Protein AF-A0A3S1BBJ8-F1 (afdb_monomer)

Foldseek 3Di:
DDDDDPPPPVVVVPPPPPPPPPLPPDVQAKDKDWDDPDFQKIKMKMKFKFFQQQAQHADQVQAQHKGRHPGPDPDDPPFAFWWPPWADPTDGFGHRIFHWHHADVVSGMTMGMDMDMGGGPHDDDIDIDGPDDRTDD

Solvent-accessible surface area (backbone atoms only — not comparable to full-atom values): 8168 Å² total; per-residue (Å²): 142,83,88,87,78,98,77,70,73,73,75,79,72,76,73,80,70,77,80,69,72,76,75,76,80,63,91,35,38,69,49,75,50,73,47,78,75,57,87,46,28,33,42,38,40,37,37,40,21,17,37,48,66,35,35,27,58,42,38,70,90,36,49,79,33,79,30,64,42,78,47,53,80,86,61,61,99,69,57,26,31,25,26,77,37,76,51,87,66,68,49,78,62,43,70,65,48,27,34,15,69,45,36,37,78,94,80,45,28,18,29,26,37,39,73,52,72,45,70,50,98,58,84,74,75,69,40,75,46,70,63,71,77,66,58,34,112

Sequence (137 aa):
MEALPLTNFYRLAILTSTLSSVLATHFRGGTISWKTMGGEKVEFFYKMGWTYGSGPGCTETKIGQFVNDKLLGGAGPDFNWNCNVGCAGKPVVHSPSYYCMAANKAEMWEQGQMKFNYTFNNSGPFVVAFDGFDWMS

pLDDT: mean 79.73, std 19.45, range [37.28, 98.0]

Radius of gyration: 24.26 Å; Cα contacts (8 Å, |Δi|>4): 261; chains: 1; bounding box: 56×61×69 Å

Organism: Elysia chlorotica (NCBI:txid188477)

Secondary structure (DSSP, 8-state):
-------SSGGGSS----------------EEEEEEEETTEEEEEEEEEEETTTSSS--GGGTTSEE-PPPSSS--TT-SEEEEESSSS--EEE-S-EEEEEEETTTTEEEEEEEEEEE-SS----EEEE--SSB--

Mean predicted aligned error: 11.37 Å

Nearest PDB structures (foldseek):
  8esb-assembly1_A  TM=3.851E-01  e=4.268E+00  Homo sapiens
  8r2m-assembly1_B  TM=6.736E-01  e=8.293E+00  Mycolicibacterium smegmatis MC2 155
  2q30-assembly1_A  TM=2.128E-01  e=2.197E+00  Oleidesulfovibrio alaskensis G20

Structure (mmCIF, N/CA/C/O backbone):
data_AF-A0A3S1BBJ8-F1
#
_entry.id   AF-A0A3S1BBJ8-F1
#
loop_
_atom_site.group_PDB
_atom_site.id
_atom_site.type_symbol
_atom_site.label_atom_id
_atom_site.label_alt_id
_atom_site.label_comp_id
_atom_site.label_asym_id
_atom_site.label_entity_id
_atom_site.label_seq_id
_atom_site.pdbx_PDB_ins_code
_atom_site.Cartn_x
_atom_site.Cartn_y
_atom_site.Cartn_z
_atom_site.occupancy
_atom_site.B_iso_or_equiv
_atom_site.auth_seq_id
_atom_site.auth_comp_id
_atom_site.auth_asym_id
_atom_site.auth_atom_id
_atom_site.pdbx_PDB_model_num
ATOM 1 N N . MET A 1 1 ? 34.946 -52.583 -47.992 1.00 45.81 1 MET A N 1
ATOM 2 C CA . MET A 1 1 ? 34.219 -52.998 -46.779 1.00 45.81 1 MET A CA 1
ATOM 3 C C . MET A 1 1 ? 35.154 -52.726 -45.619 1.00 45.81 1 MET A C 1
ATOM 5 O O . MET A 1 1 ? 35.940 -53.586 -45.272 1.00 45.81 1 MET A O 1
ATOM 9 N N . GLU A 1 2 ? 35.134 -51.500 -45.108 1.00 37.28 2 GLU A N 1
ATOM 10 C CA . GLU A 1 2 ? 35.813 -51.126 -43.867 1.00 37.28 2 GLU A CA 1
ATOM 11 C C . GLU A 1 2 ? 34.852 -50.198 -43.129 1.00 37.28 2 GLU A C 1
ATOM 13 O O . GLU A 1 2 ? 34.507 -49.119 -43.606 1.00 37.28 2 GLU A O 1
ATOM 18 N N . ALA A 1 3 ? 34.319 -50.704 -42.024 1.00 47.81 3 ALA A N 1
ATOM 19 C CA . ALA A 1 3 ? 33.579 -49.942 -41.036 1.00 47.81 3 ALA A CA 1
ATOM 20 C C . ALA A 1 3 ? 34.541 -49.591 -39.899 1.00 47.81 3 ALA A C 1
ATOM 22 O O . ALA A 1 3 ? 35.406 -50.411 -39.603 1.00 47.81 3 ALA A O 1
ATOM 23 N N . LEU A 1 4 ? 34.357 -48.411 -39.290 1.00 43.16 4 LEU A N 1
ATOM 24 C CA . LEU A 1 4 ? 34.580 -48.020 -37.879 1.00 43.16 4 LEU A CA 1
ATOM 25 C C . LEU A 1 4 ? 34.615 -46.467 -37.800 1.00 43.16 4 LEU A C 1
ATOM 27 O O . LEU A 1 4 ? 35.082 -45.850 -38.755 1.00 43.16 4 LEU A O 1
ATOM 31 N N . PRO A 1 5 ? 34.251 -45.787 -36.688 1.00 42.75 5 PRO A N 1
ATOM 32 C CA . PRO A 1 5 ? 33.436 -46.192 -35.539 1.00 42.75 5 PRO A CA 1
ATOM 33 C C . PRO A 1 5 ? 32.323 -45.170 -35.165 1.00 42.75 5 PRO A C 1
ATOM 35 O O . PRO A 1 5 ? 32.457 -43.954 -35.294 1.00 42.75 5 PRO A O 1
ATOM 38 N N . LEU A 1 6 ? 31.224 -45.677 -34.600 1.00 51.66 6 LEU A N 1
ATOM 39 C CA . LEU A 1 6 ? 30.055 -44.946 -34.072 1.00 51.66 6 LEU A CA 1
ATOM 40 C C . LEU A 1 6 ? 30.319 -44.213 -32.732 1.00 51.66 6 LEU A C 1
ATOM 42 O O . LEU A 1 6 ? 29.482 -44.224 -31.835 1.00 51.66 6 LEU A O 1
ATOM 46 N N . THR A 1 7 ? 31.482 -43.587 -32.540 1.00 50.25 7 THR A N 1
ATOM 47 C CA . THR A 1 7 ? 31.895 -43.089 -31.207 1.00 50.25 7 THR A CA 1
ATOM 48 C C . THR A 1 7 ? 32.027 -41.574 -31.072 1.00 50.25 7 THR A C 1
ATOM 50 O O . THR A 1 7 ? 32.339 -41.104 -29.981 1.00 50.25 7 THR A O 1
ATOM 53 N N . ASN A 1 8 ? 31.721 -40.788 -32.112 1.00 47.66 8 ASN A N 1
ATOM 54 C CA . ASN A 1 8 ? 31.916 -39.328 -32.071 1.00 47.66 8 ASN A CA 1
ATOM 55 C C . ASN A 1 8 ? 30.667 -38.456 -32.276 1.00 47.66 8 ASN A C 1
ATOM 57 O O . ASN A 1 8 ? 30.773 -37.236 -32.215 1.00 47.66 8 ASN A O 1
ATOM 61 N N . PHE A 1 9 ? 29.475 -39.038 -32.434 1.00 44.78 9 PHE A N 1
ATOM 62 C CA . PHE A 1 9 ? 28.236 -38.244 -32.513 1.00 44.78 9 PHE A CA 1
ATOM 63 C C . PHE A 1 9 ? 27.626 -37.903 -31.143 1.00 44.78 9 PHE A C 1
ATOM 65 O O . PHE A 1 9 ? 26.832 -36.975 -31.038 1.00 44.78 9 PHE A O 1
ATOM 72 N N . TYR A 1 10 ? 28.039 -38.581 -30.067 1.00 44.59 10 TYR A N 1
ATOM 73 C CA . TYR A 1 10 ? 27.468 -38.377 -28.728 1.00 44.59 10 TYR A CA 1
ATOM 74 C C . TYR A 1 10 ? 28.089 -37.220 -27.930 1.00 44.59 10 TYR A C 1
ATOM 76 O O . TYR A 1 10 ? 27.568 -36.861 -26.878 1.00 44.59 10 TYR A O 1
ATOM 84 N N . ARG A 1 11 ? 29.180 -36.603 -28.405 1.00 43.66 11 ARG A N 1
ATOM 85 C CA . ARG A 1 11 ? 29.829 -35.480 -27.696 1.00 43.66 11 ARG A CA 1
ATOM 86 C C . ARG A 1 11 ? 29.334 -34.094 -28.114 1.00 43.66 11 ARG A C 1
ATOM 88 O O . ARG A 1 11 ? 29.629 -33.130 -27.420 1.00 43.66 11 ARG A O 1
ATOM 95 N N . LEU A 1 12 ? 28.532 -33.996 -29.175 1.00 42.28 12 LEU A N 1
ATOM 96 C CA . LEU A 1 12 ? 27.882 -32.745 -29.591 1.00 42.28 12 LEU A CA 1
ATOM 97 C C . LEU A 1 12 ? 26.399 -32.676 -29.181 1.00 42.28 12 LEU A C 1
ATOM 99 O O . LEU A 1 12 ? 25.657 -31.838 -29.676 1.00 42.28 12 LEU A O 1
ATOM 103 N N . ALA A 1 13 ? 25.961 -33.566 -28.287 1.00 49.09 13 ALA A N 1
ATOM 104 C CA . ALA A 1 13 ? 24.591 -33.608 -27.767 1.00 49.09 13 ALA A CA 1
ATOM 105 C C . ALA A 1 13 ? 24.502 -33.222 -26.276 1.00 49.09 13 ALA A C 1
ATOM 107 O O . ALA A 1 13 ? 23.434 -33.295 -25.680 1.00 49.09 13 ALA A O 1
ATOM 108 N N . ILE A 1 14 ? 25.617 -32.802 -25.664 1.00 51.69 14 ILE A N 1
ATOM 109 C CA . ILE A 1 14 ? 25.696 -32.442 -24.238 1.00 51.69 14 ILE A CA 1
ATOM 110 C C . ILE A 1 14 ? 26.328 -31.053 -24.088 1.00 51.69 14 ILE A C 1
ATOM 112 O O . ILE A 1 14 ? 27.289 -30.869 -23.354 1.00 51.69 14 ILE A O 1
ATOM 116 N N . LEU A 1 15 ? 25.843 -30.065 -24.843 1.00 46.81 15 LEU A N 1
ATOM 117 C CA . LEU A 1 15 ? 26.063 -28.654 -24.493 1.00 46.81 15 LEU A CA 1
ATOM 118 C C . LEU A 1 15 ? 25.052 -27.686 -25.120 1.00 46.81 15 LEU A C 1
ATOM 120 O O . LEU A 1 15 ? 25.265 -26.482 -25.102 1.00 46.81 15 LEU A O 1
ATOM 124 N N . THR A 1 16 ? 23.908 -28.154 -25.613 1.00 50.38 16 THR A N 1
ATOM 125 C CA . THR A 1 16 ? 22.715 -27.299 -25.649 1.00 50.38 16 THR A CA 1
ATOM 126 C C . THR A 1 16 ? 22.062 -27.410 -24.284 1.00 50.38 16 THR A C 1
ATOM 128 O O . THR A 1 16 ? 21.023 -28.043 -24.116 1.00 50.38 16 THR A O 1
ATOM 131 N N . SER A 1 17 ? 22.765 -26.852 -23.291 1.00 51.06 17 SER A N 1
ATOM 132 C CA . SER A 1 17 ? 22.183 -26.442 -22.022 1.00 51.06 17 SER A CA 1
ATOM 133 C C . SER A 1 17 ? 20.925 -25.669 -22.376 1.00 51.06 17 SER A C 1
ATOM 135 O O . SER A 1 17 ? 20.986 -24.573 -22.937 1.00 51.06 17 SER A O 1
ATOM 137 N N . THR A 1 18 ? 19.784 -26.300 -22.144 1.00 48.28 18 THR A N 1
ATOM 138 C CA . THR A 1 18 ? 18.502 -25.634 -22.073 1.00 48.28 18 THR A CA 1
ATOM 139 C C . THR A 1 18 ? 18.674 -24.510 -21.060 1.00 48.28 18 THR A C 1
ATOM 141 O O . THR A 1 18 ? 18.608 -24.745 -19.854 1.00 48.28 18 THR A O 1
ATOM 144 N N . LEU A 1 19 ? 18.920 -23.289 -21.545 1.00 52.34 19 LEU A N 1
ATOM 145 C CA . LEU A 1 19 ? 18.638 -22.063 -20.813 1.00 52.34 19 LEU A CA 1
ATOM 146 C C . LEU A 1 19 ? 17.118 -22.005 -20.626 1.00 52.34 19 LEU A C 1
ATOM 148 O O . LEU A 1 19 ? 16.417 -21.198 -21.225 1.00 52.34 19 LEU A O 1
ATOM 152 N N . SER A 1 20 ? 16.583 -22.892 -19.793 1.00 52.25 20 SER A N 1
ATOM 153 C CA . SER A 1 20 ? 15.400 -22.576 -19.025 1.00 52.25 20 SER A CA 1
ATOM 154 C C . SER A 1 20 ? 15.840 -21.431 -18.128 1.00 52.25 20 SER A C 1
ATOM 156 O O . SER A 1 20 ? 16.483 -21.653 -17.101 1.00 52.25 20 SER A O 1
ATOM 158 N N . SER A 1 21 ? 15.586 -20.199 -18.575 1.00 50.19 21 SER A N 1
ATOM 159 C CA . SER A 1 21 ? 15.594 -19.042 -17.696 1.00 50.19 21 SER A CA 1
ATOM 160 C C . SER A 1 21 ? 14.769 -19.447 -16.485 1.00 50.19 21 SER A C 1
ATOM 162 O O . SER A 1 21 ? 13.566 -19.688 -16.610 1.00 50.19 21 SER A O 1
ATOM 164 N N . VAL A 1 22 ? 15.421 -19.614 -15.338 1.00 49.84 22 VAL A N 1
ATOM 165 C CA . VAL A 1 22 ? 14.707 -19.722 -14.077 1.00 49.84 22 VAL A CA 1
ATOM 166 C C . VAL A 1 22 ? 14.026 -18.369 -13.949 1.00 49.84 22 VAL A C 1
ATOM 168 O O . VAL A 1 22 ? 14.675 -17.383 -13.609 1.00 49.84 22 VAL A O 1
ATOM 171 N N . LEU A 1 23 ? 12.752 -18.288 -14.341 1.00 50.19 23 LEU A N 1
ATOM 172 C CA . LEU A 1 23 ? 11.910 -17.160 -13.987 1.00 50.19 23 LEU A CA 1
ATOM 173 C C . LEU A 1 23 ? 11.906 -17.193 -12.470 1.00 50.19 23 LEU A C 1
ATOM 175 O O . LEU A 1 23 ? 11.266 -18.052 -11.868 1.00 50.19 23 LEU A O 1
ATOM 179 N N . ALA A 1 24 ? 12.735 -16.351 -11.864 1.00 45.50 24 ALA A N 1
ATOM 180 C CA . ALA A 1 24 ? 12.800 -16.240 -10.430 1.00 45.50 24 ALA A CA 1
ATOM 181 C C . ALA A 1 24 ? 11.389 -15.876 -9.965 1.00 45.50 24 ALA A C 1
ATOM 183 O O . ALA A 1 24 ? 10.926 -14.746 -10.158 1.00 45.50 24 ALA A O 1
ATOM 184 N N . THR A 1 25 ? 10.693 -16.852 -9.380 1.00 49.94 25 THR A N 1
ATOM 185 C CA . THR A 1 25 ? 9.452 -16.651 -8.638 1.00 49.94 25 THR A CA 1
ATOM 186 C C . THR A 1 25 ? 9.846 -15.951 -7.349 1.00 49.94 25 THR A C 1
ATOM 188 O O . THR A 1 25 ? 9.909 -16.543 -6.273 1.00 49.94 25 THR A O 1
ATOM 191 N N . HIS A 1 26 ? 10.242 -14.687 -7.470 1.00 55.50 26 HIS A N 1
ATOM 192 C CA . HIS A 1 26 ? 10.370 -13.819 -6.322 1.00 55.50 26 HIS A CA 1
ATOM 193 C C . HIS A 1 26 ? 9.000 -13.846 -5.635 1.00 55.50 26 HIS A C 1
ATOM 195 O O . HIS A 1 26 ? 7.982 -13.742 -6.321 1.00 55.50 26 HIS A O 1
ATOM 201 N N . PHE A 1 27 ? 8.958 -14.028 -4.314 1.00 50.97 27 PHE A N 1
ATOM 202 C CA . PHE A 1 27 ? 7.737 -13.805 -3.541 1.00 50.97 27 PHE A CA 1
ATOM 203 C C . PHE A 1 27 ? 7.331 -12.348 -3.769 1.00 50.97 27 PHE A C 1
ATOM 205 O O . PHE A 1 27 ? 7.904 -11.429 -3.185 1.00 50.97 27 PHE A O 1
ATOM 212 N N . ARG A 1 28 ? 6.413 -12.152 -4.711 1.00 64.50 28 ARG A N 1
ATOM 213 C CA . ARG A 1 28 ? 5.994 -10.854 -5.242 1.00 64.50 28 ARG A CA 1
ATOM 214 C C . ARG A 1 28 ? 4.672 -10.391 -4.618 1.00 64.50 28 ARG A C 1
ATOM 216 O O . ARG A 1 28 ? 4.137 -9.387 -5.059 1.00 64.50 28 ARG A O 1
ATOM 223 N N . GLY A 1 29 ? 4.233 -11.097 -3.570 1.00 74.06 29 GLY A N 1
ATOM 224 C CA . GLY A 1 29 ? 3.040 -10.873 -2.757 1.00 74.06 29 GLY A CA 1
ATOM 225 C C . GLY A 1 29 ? 2.969 -9.533 -2.019 1.00 74.06 29 GLY A C 1
ATOM 226 O O . GLY A 1 29 ? 3.919 -8.748 -1.957 1.00 74.06 29 GLY A O 1
ATOM 227 N N . GLY A 1 30 ? 1.822 -9.309 -1.380 1.00 84.56 30 GLY A N 1
ATOM 228 C CA . GLY A 1 30 ? 1.618 -8.244 -0.403 1.00 84.56 30 GLY A CA 1
ATOM 229 C C . GLY A 1 30 ? 1.686 -8.759 1.034 1.00 84.56 30 GLY A C 1
ATOM 230 O O . GLY A 1 30 ? 1.200 -9.845 1.343 1.00 84.56 30 GLY A O 1
ATOM 231 N N . THR A 1 31 ? 2.251 -7.965 1.936 1.00 90.19 31 THR A N 1
ATOM 232 C CA . THR A 1 31 ? 2.126 -8.154 3.381 1.00 90.19 31 THR A CA 1
ATOM 233 C C . THR A 1 31 ? 1.537 -6.907 4.012 1.00 90.19 31 THR A C 1
ATOM 235 O O . THR A 1 31 ? 1.816 -5.784 3.592 1.00 90.19 31 THR A O 1
ATOM 238 N N . ILE A 1 32 ? 0.736 -7.109 5.052 1.00 93.00 32 ILE A N 1
AT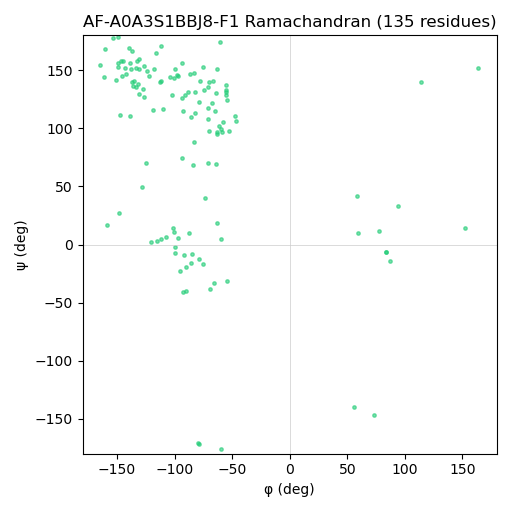OM 239 C CA . ILE A 1 32 ? 0.299 -6.055 5.958 1.00 93.00 32 ILE A CA 1
ATOM 240 C C . ILE A 1 32 ? 0.465 -6.553 7.388 1.00 93.00 32 ILE A C 1
ATOM 242 O O . ILE A 1 32 ? 0.139 -7.694 7.712 1.00 93.00 32 ILE A O 1
ATOM 246 N N . SER A 1 33 ? 1.009 -5.702 8.241 1.00 95.25 33 SER A N 1
ATOM 247 C CA . SER A 1 33 ? 1.103 -5.905 9.678 1.00 95.25 33 SER A CA 1
ATOM 248 C C . SER A 1 33 ? 0.612 -4.655 10.390 1.00 95.25 33 SER A C 1
ATOM 250 O O . SER A 1 33 ? 0.536 -3.571 9.808 1.00 95.25 33 SER A O 1
ATOM 252 N N . TRP A 1 34 ? 0.235 -4.804 11.653 1.00 96.06 34 TRP A N 1
ATOM 253 C CA . TRP A 1 34 ? -0.294 -3.700 12.436 1.00 96.06 34 TRP A CA 1
ATOM 254 C C . TRP A 1 34 ? 0.096 -3.817 13.902 1.00 96.06 34 TRP A C 1
ATOM 256 O O . TRP A 1 34 ? 0.395 -4.901 14.405 1.00 96.06 34 TRP A O 1
ATOM 266 N N . LYS A 1 35 ? 0.070 -2.682 14.599 1.00 95.38 35 LYS A N 1
ATOM 267 C CA . LYS A 1 35 ? 0.189 -2.611 16.057 1.00 95.38 35 LYS A CA 1
ATOM 268 C C . LYS A 1 35 ? -0.725 -1.523 16.610 1.00 95.38 35 LYS A C 1
ATOM 270 O O . LYS A 1 35 ? -0.916 -0.478 15.987 1.00 95.38 35 LYS A O 1
ATOM 275 N N . THR A 1 36 ? -1.256 -1.740 17.806 1.00 93.12 36 THR A N 1
ATOM 276 C CA . THR A 1 36 ? -2.012 -0.715 18.535 1.00 93.12 36 THR A CA 1
ATOM 277 C C . THR A 1 36 ? -1.068 0.379 19.030 1.00 93.12 36 THR A C 1
ATOM 279 O O . THR A 1 36 ? -0.009 0.079 19.580 1.00 93.12 36 THR A O 1
ATOM 282 N N . MET A 1 37 ? -1.458 1.642 18.878 1.00 94.75 37 MET A N 1
ATOM 283 C CA . MET A 1 37 ? -0.720 2.804 19.389 1.00 94.75 37 MET A CA 1
ATOM 284 C C . MET A 1 37 ? -1.290 3.365 20.704 1.00 94.75 37 MET A C 1
ATOM 286 O O . MET A 1 37 ? -0.739 4.322 21.242 1.00 94.75 37 MET A O 1
ATOM 290 N N . GLY A 1 38 ? -2.3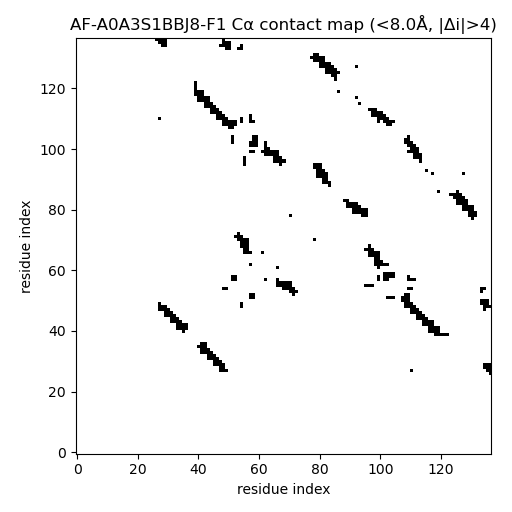79 2.781 21.208 1.00 88.44 38 GLY A N 1
ATOM 291 C CA . GLY A 1 38 ? -3.152 3.273 22.351 1.00 88.44 38 GLY A CA 1
ATOM 292 C C . GLY A 1 38 ? -4.553 3.717 21.922 1.00 88.44 38 GLY A C 1
ATOM 293 O O . GLY A 1 38 ? -4.717 4.308 20.853 1.00 88.44 38 GLY A O 1
ATOM 294 N N . GLY A 1 39 ? -5.558 3.400 22.744 1.00 90.62 39 GLY A N 1
ATOM 295 C CA . GLY A 1 39 ? -6.970 3.563 22.379 1.00 90.62 39 GLY A CA 1
ATOM 296 C C . GLY A 1 39 ? -7.312 2.809 21.090 1.00 90.62 39 GLY A C 1
ATOM 297 O O . GLY A 1 39 ? -6.797 1.720 20.837 1.00 90.62 39 GLY A O 1
ATOM 298 N N . GLU A 1 40 ? -8.129 3.425 20.245 1.00 94.25 40 GLU A N 1
ATOM 299 C CA . GLU A 1 40 ? -8.584 2.892 18.959 1.00 94.25 40 GLU A CA 1
ATOM 300 C C . GLU A 1 40 ? -7.628 3.205 17.791 1.00 94.25 40 GLU A C 1
ATOM 302 O O . GLU A 1 40 ? -7.960 2.985 16.622 1.00 94.25 40 GLU A O 1
ATOM 307 N N . LYS A 1 41 ? -6.429 3.733 18.077 1.00 96.00 41 LYS A N 1
ATOM 308 C CA . LYS A 1 41 ? -5.432 4.077 17.059 1.00 96.00 41 LYS A CA 1
ATOM 309 C C . LYS A 1 41 ? -4.519 2.898 16.744 1.00 96.00 41 LYS A C 1
ATOM 311 O O . LYS A 1 41 ? -3.918 2.291 17.635 1.00 96.00 41 LYS A O 1
ATOM 316 N N . VAL A 1 42 ? -4.346 2.630 15.456 1.00 97.00 42 VAL A N 1
ATOM 317 C CA . VAL A 1 42 ? -3.532 1.533 14.929 1.00 97.00 42 VAL A CA 1
ATOM 318 C C . VAL A 1 42 ? -2.537 2.075 13.902 1.00 97.00 42 VAL A C 1
ATOM 320 O O . VAL A 1 42 ? -2.907 2.858 13.027 1.00 97.00 42 VAL A O 1
ATOM 323 N N . GLU A 1 43 ? -1.276 1.657 14.016 1.00 97.62 43 GLU A N 1
ATOM 324 C CA . GLU A 1 43 ? -0.266 1.833 12.967 1.00 97.62 43 GLU A CA 1
ATOM 325 C C . GLU A 1 43 ? -0.253 0.577 12.104 1.00 97.62 43 GLU A C 1
ATOM 327 O O . GLU A 1 43 ? -0.076 -0.530 12.617 1.00 97.62 43 GLU A O 1
ATOM 332 N N . PHE A 1 44 ? -0.401 0.764 10.801 1.00 97.44 44 PHE A N 1
ATOM 333 C CA . PHE A 1 44 ? -0.254 -0.267 9.792 1.00 97.44 44 PHE A CA 1
ATOM 334 C C . PHE A 1 44 ? 1.084 -0.099 9.083 1.00 97.44 44 PHE A C 1
ATOM 336 O O . PHE A 1 44 ? 1.537 1.017 8.823 1.00 97.44 44 PHE A O 1
ATOM 343 N N . PHE A 1 45 ? 1.696 -1.220 8.730 1.00 97.00 45 PHE A N 1
ATOM 344 C CA . PHE A 1 45 ? 2.823 -1.290 7.818 1.00 97.00 45 PHE A CA 1
ATOM 345 C C . PHE A 1 45 ? 2.490 -2.290 6.726 1.00 97.00 45 PHE A C 1
ATOM 347 O O . PHE A 1 45 ? 2.157 -3.435 7.024 1.00 97.00 45 PHE A O 1
ATOM 354 N N . TYR A 1 46 ? 2.604 -1.877 5.471 1.00 94.31 46 TYR A N 1
ATOM 355 C CA . TYR A 1 46 ? 2.459 -2.793 4.352 1.00 94.31 46 TYR A CA 1
ATOM 356 C C . TYR A 1 46 ? 3.649 -2.734 3.417 1.00 94.31 46 TYR A C 1
ATOM 358 O O . TYR A 1 46 ? 4.318 -1.708 3.283 1.00 94.31 46 TYR A O 1
ATOM 366 N N . LYS A 1 47 ? 3.862 -3.853 2.733 1.00 93.69 47 LYS A N 1
ATOM 367 C CA . LYS A 1 47 ? 4.767 -4.002 1.604 1.00 93.69 47 LYS A CA 1
ATOM 368 C C . LYS A 1 47 ? 3.995 -4.694 0.492 1.00 93.69 47 LYS A C 1
ATOM 370 O O . LYS A 1 47 ? 3.369 -5.713 0.746 1.00 93.69 47 LYS A O 1
ATOM 375 N N . MET A 1 48 ? 4.010 -4.149 -0.715 1.00 90.25 48 MET A N 1
ATOM 376 C CA . MET A 1 48 ? 3.255 -4.703 -1.841 1.00 90.25 48 MET A CA 1
ATOM 377 C C . MET A 1 48 ? 4.094 -4.717 -3.108 1.00 90.25 48 MET A C 1
ATOM 379 O O . MET A 1 48 ? 4.783 -3.735 -3.400 1.00 90.25 48 MET A O 1
ATOM 383 N N . GLY A 1 49 ? 4.017 -5.829 -3.839 1.00 90.25 49 GLY A N 1
ATOM 384 C CA . GLY A 1 49 ? 4.502 -5.961 -5.205 1.00 90.25 49 GLY A CA 1
ATOM 385 C C . GLY A 1 49 ? 3.380 -5.766 -6.225 1.00 90.25 49 GLY A C 1
ATOM 386 O O . GLY A 1 49 ? 2.237 -6.163 -6.004 1.00 90.25 49 GLY A O 1
ATOM 387 N N . TRP A 1 50 ? 3.728 -5.167 -7.355 1.00 87.50 50 TRP A N 1
ATOM 388 C CA . TRP A 1 50 ? 2.829 -4.850 -8.459 1.00 87.50 50 TRP A CA 1
ATOM 389 C C . TRP A 1 50 ? 3.462 -5.260 -9.774 1.00 87.50 50 TRP A C 1
ATOM 391 O O . TRP A 1 50 ? 4.687 -5.213 -9.919 1.00 87.50 50 TRP A O 1
ATOM 401 N N . THR A 1 51 ? 2.639 -5.593 -10.764 1.00 87.69 51 THR A N 1
ATOM 402 C CA . THR A 1 51 ? 3.119 -5.607 -12.147 1.00 87.69 51 THR A CA 1
ATOM 403 C C . THR A 1 51 ? 3.710 -4.236 -12.486 1.00 87.69 51 THR A C 1
ATOM 405 O O . THR A 1 51 ? 3.170 -3.203 -12.087 1.00 87.69 51 THR A O 1
ATOM 408 N N . TYR A 1 52 ? 4.853 -4.221 -13.176 1.00 88.38 52 TYR A N 1
ATOM 409 C CA . TYR A 1 52 ? 5.567 -2.977 -13.479 1.00 88.38 52 TYR A CA 1
ATOM 410 C C . TYR A 1 52 ? 4.653 -1.968 -14.182 1.00 88.38 52 TYR A C 1
ATOM 412 O O . TYR A 1 52 ? 4.104 -2.266 -15.244 1.00 88.38 52 TYR A O 1
ATOM 420 N N . GLY A 1 53 ? 4.528 -0.766 -13.617 1.00 87.44 53 GLY A N 1
ATOM 421 C CA . GLY A 1 53 ? 3.679 0.304 -14.136 1.00 87.44 53 GLY A CA 1
ATOM 422 C C . GLY A 1 53 ? 2.206 0.230 -13.724 1.00 87.44 53 GLY A C 1
ATOM 423 O O . GLY A 1 53 ? 1.479 1.180 -14.002 1.00 87.44 53 GLY A O 1
ATOM 424 N N . SER A 1 54 ? 1.758 -0.837 -13.056 1.00 86.88 54 SER A N 1
ATOM 425 C CA . SER A 1 54 ? 0.385 -0.952 -12.532 1.00 86.88 54 SER A CA 1
ATOM 426 C C . SER A 1 54 ? 0.251 -0.423 -11.103 1.00 86.88 54 SER A C 1
ATOM 428 O O . SER A 1 54 ? -0.855 -0.114 -10.660 1.00 86.88 54 SER A O 1
ATOM 430 N N . GLY A 1 55 ? 1.368 -0.313 -10.378 1.00 87.75 55 GLY A N 1
ATOM 431 C CA . GLY A 1 55 ? 1.404 0.244 -9.032 1.00 87.75 55 GLY A CA 1
ATOM 432 C C . GLY A 1 55 ? 1.381 1.781 -9.005 1.00 87.75 55 GLY A C 1
ATOM 433 O O . GLY A 1 55 ? 1.200 2.435 -10.033 1.00 87.75 55 GLY A O 1
ATOM 434 N N . PRO A 1 56 ? 1.594 2.391 -7.827 1.00 90.56 56 PRO A N 1
ATOM 435 C CA . PRO A 1 56 ? 1.691 3.838 -7.609 1.00 90.56 56 PRO A CA 1
ATOM 436 C C . PRO A 1 56 ? 2.851 4.563 -8.313 1.00 90.56 56 PRO A C 1
ATOM 438 O O . PRO A 1 56 ? 3.203 5.669 -7.905 1.00 90.56 56 PRO A O 1
ATOM 441 N N . GLY A 1 57 ? 3.458 3.967 -9.343 1.00 91.25 57 GLY A N 1
ATOM 442 C CA . GLY A 1 57 ? 4.445 4.607 -10.209 1.00 91.25 5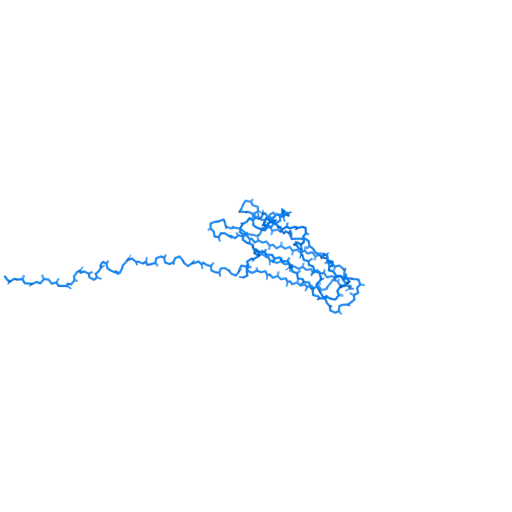7 GLY A CA 1
ATOM 443 C C . GLY A 1 57 ? 5.895 4.375 -9.798 1.00 91.25 57 GLY A C 1
ATOM 444 O O . GLY A 1 57 ? 6.724 5.273 -9.972 1.00 91.25 57 GLY A O 1
ATOM 445 N N . CYS A 1 58 ? 6.216 3.207 -9.236 1.00 93.88 58 CYS A N 1
ATOM 446 C CA . CYS A 1 58 ? 7.578 2.860 -8.836 1.00 93.88 58 CYS A CA 1
ATOM 447 C C . CYS A 1 58 ? 8.398 2.349 -10.019 1.00 93.88 58 CYS A C 1
ATOM 449 O O . CYS A 1 58 ? 8.178 1.271 -10.556 1.00 93.88 58 CYS A O 1
ATOM 451 N N . THR A 1 59 ? 9.406 3.128 -10.395 1.00 95.62 59 THR A N 1
ATOM 452 C CA . THR A 1 59 ? 10.367 2.790 -11.446 1.00 95.62 59 THR A CA 1
ATOM 453 C C . THR A 1 59 ? 11.767 2.654 -10.856 1.00 95.62 59 THR A C 1
ATOM 455 O O . THR A 1 59 ? 12.044 3.142 -9.761 1.00 95.62 59 THR A O 1
ATOM 458 N N . GLU A 1 60 ? 12.694 2.052 -11.605 1.00 95.81 60 GLU A N 1
ATOM 459 C CA . GLU A 1 60 ? 14.107 1.920 -11.200 1.00 95.81 60 GLU A CA 1
ATOM 460 C C . GLU A 1 60 ? 14.750 3.276 -10.855 1.00 95.81 60 GLU A C 1
ATOM 462 O O . GLU A 1 60 ? 15.579 3.370 -9.956 1.00 95.81 60 GLU A O 1
ATOM 467 N N . THR A 1 61 ? 14.311 4.354 -11.511 1.00 97.62 61 THR A N 1
ATOM 468 C CA . THR A 1 61 ? 14.768 5.733 -11.263 1.00 97.62 61 THR A CA 1
ATOM 469 C C . THR A 1 61 ? 14.140 6.402 -10.038 1.00 97.62 61 THR A C 1
ATOM 471 O O . THR A 1 61 ? 14.609 7.458 -9.616 1.00 97.62 61 THR A O 1
ATOM 474 N N . LYS A 1 62 ? 13.082 5.816 -9.470 1.00 97.38 62 LYS A N 1
ATOM 475 C CA . LYS A 1 62 ? 12.347 6.335 -8.308 1.00 97.38 62 LYS A CA 1
ATOM 476 C C . LYS A 1 62 ? 12.606 5.516 -7.036 1.00 97.38 62 LYS A C 1
ATOM 478 O O . LYS A 1 62 ? 11.972 5.777 -6.018 1.00 97.38 62 LYS A O 1
ATOM 483 N N . ILE A 1 63 ? 13.531 4.550 -7.051 1.00 97.06 63 ILE A N 1
ATOM 484 C CA . ILE A 1 63 ? 13.904 3.777 -5.854 1.00 97.06 63 ILE A CA 1
ATOM 485 C C . ILE A 1 63 ? 14.341 4.730 -4.728 1.00 97.06 63 ILE A C 1
ATOM 487 O O . ILE A 1 63 ? 15.131 5.648 -4.936 1.00 97.06 63 ILE A O 1
ATOM 491 N N . GLY A 1 64 ? 13.794 4.519 -3.530 1.00 96.75 64 GLY A N 1
ATOM 492 C CA . GLY A 1 64 ? 13.967 5.372 -2.353 1.00 96.75 64 GLY A CA 1
ATOM 493 C C . GLY A 1 64 ? 13.026 6.580 -2.290 1.00 96.75 64 GLY A C 1
ATOM 494 O O . GLY A 1 64 ? 13.004 7.272 -1.274 1.00 96.75 64 GLY A O 1
ATOM 495 N N . GLN A 1 65 ? 12.230 6.838 -3.331 1.00 98.00 65 GLN A N 1
ATOM 496 C CA . GLN A 1 65 ? 11.322 7.985 -3.399 1.00 98.00 65 GLN A CA 1
ATOM 497 C C . GLN A 1 65 ? 9.885 7.581 -3.063 1.00 98.00 65 GLN A C 1
ATOM 499 O O . GLN A 1 65 ? 9.469 6.443 -3.290 1.00 98.00 65 GLN A O 1
ATOM 504 N N . PHE A 1 66 ? 9.123 8.531 -2.521 1.00 96.44 66 PHE A N 1
ATOM 505 C CA . PHE A 1 66 ? 7.686 8.372 -2.329 1.00 96.44 66 PHE A CA 1
ATOM 506 C C . PHE A 1 66 ? 6.966 8.497 -3.672 1.00 96.44 66 PHE A C 1
ATOM 508 O O . PHE A 1 66 ? 7.237 9.422 -4.438 1.00 96.44 66 PHE A O 1
ATOM 515 N N . VAL A 1 67 ? 6.052 7.571 -3.941 1.00 94.81 67 VAL A N 1
ATOM 516 C CA . VAL A 1 67 ? 5.267 7.511 -5.170 1.00 94.81 67 VAL A CA 1
ATOM 517 C C . VAL A 1 67 ? 3.789 7.314 -4.830 1.00 94.81 67 VAL A C 1
ATOM 519 O O . VAL A 1 67 ? 3.428 6.580 -3.904 1.00 94.81 67 VAL A O 1
ATOM 522 N N . ASN A 1 68 ? 2.933 8.030 -5.547 1.00 92.38 68 ASN A N 1
ATOM 523 C CA . ASN A 1 68 ? 1.493 8.104 -5.311 1.00 92.38 68 ASN A CA 1
ATOM 524 C C . ASN A 1 68 ? 0.721 8.308 -6.622 1.00 92.38 68 ASN A C 1
ATOM 526 O O . ASN A 1 68 ? -0.353 8.915 -6.622 1.00 92.38 68 ASN A O 1
ATOM 530 N N . ASP A 1 69 ? 1.290 7.842 -7.735 1.00 88.06 69 ASP A N 1
ATOM 531 C CA . ASP A 1 69 ? 0.648 7.935 -9.037 1.00 88.06 69 ASP A CA 1
ATOM 532 C C . ASP A 1 69 ? -0.648 7.105 -9.021 1.00 88.06 69 ASP A C 1
ATOM 534 O O . ASP A 1 69 ? -0.792 6.125 -8.283 1.00 88.06 69 ASP A O 1
ATOM 538 N N . LYS A 1 70 ? -1.627 7.511 -9.832 1.00 79.06 70 LYS A N 1
ATOM 539 C CA . LYS A 1 70 ? -2.878 6.761 -9.964 1.00 79.06 70 LYS A CA 1
ATOM 540 C C . LYS A 1 70 ? -2.575 5.384 -10.562 1.00 79.06 70 LYS A C 1
ATOM 542 O O . LYS A 1 70 ? -1.946 5.312 -11.615 1.00 79.06 70 LYS A O 1
ATOM 547 N N . LEU A 1 71 ? -3.086 4.326 -9.932 1.00 81.25 71 LEU A N 1
ATOM 548 C CA . LEU A 1 71 ? -2.947 2.956 -10.433 1.00 81.25 71 LEU A CA 1
ATOM 549 C C . LEU A 1 71 ? -3.472 2.852 -11.877 1.00 81.25 71 LEU A C 1
ATOM 551 O O . LEU A 1 71 ? -4.585 3.303 -12.179 1.00 81.25 71 LEU A O 1
ATOM 555 N N . LEU A 1 72 ? -2.662 2.291 -12.780 1.00 65.38 72 LEU A N 1
ATOM 556 C CA . LEU A 1 72 ? -3.000 2.133 -14.198 1.00 65.38 72 LEU A CA 1
ATOM 557 C C . LEU A 1 72 ? -3.687 0.777 -14.424 1.00 65.38 72 LEU A C 1
ATOM 559 O O . LEU A 1 72 ? -3.171 -0.250 -14.010 1.00 65.38 72 LEU A O 1
ATOM 563 N N . GLY A 1 73 ? -4.851 0.781 -15.089 1.00 54.62 73 GLY A N 1
ATOM 564 C CA . GLY A 1 73 ? -5.630 -0.442 -15.369 1.00 54.62 73 GLY A CA 1
ATOM 565 C C . GLY A 1 73 ? -7.150 -0.261 -15.510 1.00 54.62 73 GLY A C 1
ATOM 566 O O . GLY A 1 73 ? -7.897 -1.227 -15.442 1.00 54.62 73 GLY A O 1
ATOM 567 N N . GLY A 1 74 ? -7.655 0.970 -15.656 1.00 42.69 74 GLY A N 1
ATOM 568 C CA . GLY A 1 74 ? -9.098 1.234 -15.505 1.00 42.69 74 GLY A CA 1
ATOM 569 C C . GLY A 1 74 ? -9.538 1.275 -14.039 1.00 42.69 74 GLY A C 1
ATOM 570 O O . GLY A 1 74 ? -10.729 1.319 -13.740 1.00 42.69 74 GLY A O 1
ATOM 571 N N . ALA A 1 75 ? -8.562 1.318 -13.132 1.00 45.03 75 ALA A N 1
ATOM 572 C CA . ALA A 1 75 ? -8.762 1.488 -11.717 1.00 45.03 75 ALA A CA 1
ATOM 573 C C . ALA A 1 75 ? -9.434 2.844 -11.436 1.00 45.03 75 ALA A C 1
ATOM 575 O O . ALA A 1 75 ? -8.822 3.915 -11.522 1.00 45.03 75 ALA A O 1
ATOM 576 N N . GLY A 1 76 ? -10.739 2.806 -11.173 1.00 44.97 76 GLY A N 1
ATOM 577 C CA . GLY A 1 76 ? -11.487 3.934 -10.632 1.00 44.97 76 GLY A CA 1
ATOM 578 C C . GLY A 1 76 ? -10.942 4.379 -9.264 1.00 44.97 76 GLY A C 1
ATOM 579 O O . GLY A 1 76 ? -9.945 3.841 -8.783 1.00 44.97 76 GLY A O 1
ATOM 580 N N . PRO A 1 77 ? -11.581 5.355 -8.606 1.00 50.28 77 PRO A N 1
ATOM 581 C CA . PRO A 1 77 ? -11.194 5.850 -7.275 1.00 50.28 77 PRO A CA 1
ATOM 582 C C . PRO A 1 77 ? -11.208 4.800 -6.134 1.00 50.28 77 PRO A C 1
ATOM 584 O O . PRO A 1 77 ? -10.944 5.153 -4.986 1.00 50.28 77 PRO A O 1
ATOM 587 N N . ASP A 1 78 ? -11.474 3.523 -6.424 1.00 59.91 78 ASP A N 1
ATOM 588 C CA . ASP A 1 78 ? -11.906 2.513 -5.450 1.00 59.91 78 ASP A CA 1
ATOM 589 C C . ASP A 1 78 ? -10.794 1.575 -4.944 1.00 59.91 78 ASP A C 1
ATOM 591 O O . ASP A 1 78 ? -11.010 0.821 -3.996 1.00 59.91 78 ASP A O 1
ATOM 595 N N . PHE A 1 79 ? -9.587 1.637 -5.514 1.00 80.56 79 PHE A N 1
ATOM 596 C CA . PHE A 1 79 ? -8.468 0.780 -5.108 1.00 80.56 79 PHE A CA 1
ATOM 597 C C . PHE A 1 79 ? -7.754 1.355 -3.900 1.00 80.56 79 PHE A C 1
ATOM 599 O O . PHE A 1 79 ? -6.809 2.126 -4.033 1.00 80.56 79 PHE A O 1
ATOM 606 N N . ASN A 1 80 ? -8.223 0.994 -2.713 1.00 86.62 80 ASN A N 1
ATOM 607 C CA . ASN A 1 80 ? -7.670 1.464 -1.454 1.00 86.62 80 ASN A CA 1
ATOM 608 C C . ASN A 1 80 ? -7.558 0.325 -0.440 1.00 86.62 80 ASN A C 1
ATOM 610 O O . ASN A 1 80 ? -8.143 -0.749 -0.592 1.00 86.62 80 ASN A O 1
ATOM 614 N N . TRP A 1 81 ? -6.810 0.586 0.627 1.00 90.69 81 TRP A N 1
ATOM 615 C CA . TRP A 1 81 ? -6.968 -0.159 1.864 1.00 90.69 81 TRP A CA 1
ATOM 616 C C . TRP A 1 81 ? -8.289 0.255 2.494 1.00 90.69 81 TRP A C 1
ATOM 618 O O . TRP A 1 81 ? -8.457 1.418 2.864 1.00 90.69 81 TRP A O 1
ATOM 628 N N . ASN A 1 82 ? -9.206 -0.693 2.628 1.00 92.06 82 ASN A N 1
ATOM 629 C CA . ASN A 1 82 ? -10.539 -0.481 3.171 1.00 92.06 82 ASN A CA 1
ATOM 630 C C . ASN A 1 82 ? -10.733 -1.306 4.434 1.00 92.06 82 ASN A C 1
ATOM 632 O O . ASN A 1 82 ? -10.162 -2.388 4.591 1.00 92.06 82 ASN A O 1
ATOM 636 N N . CYS A 1 83 ? -11.585 -0.815 5.328 1.00 93.38 83 CYS A N 1
ATOM 637 C CA . CYS A 1 83 ? -12.103 -1.640 6.403 1.00 93.38 83 CYS A CA 1
ATOM 638 C C . CYS A 1 83 ? -13.328 -2.408 5.900 1.00 93.38 83 CYS A C 1
ATOM 640 O O . CYS A 1 83 ? -14.385 -1.822 5.669 1.00 93.38 83 CYS A O 1
ATOM 642 N N . ASN A 1 84 ? -13.180 -3.721 5.745 1.00 90.81 84 ASN A N 1
ATOM 643 C CA . ASN A 1 84 ? -14.188 -4.595 5.148 1.00 90.81 84 ASN A CA 1
ATOM 644 C C . ASN A 1 84 ? -15.094 -5.271 6.179 1.00 90.81 84 ASN A C 1
ATOM 646 O O . ASN A 1 84 ? -16.209 -5.666 5.842 1.00 90.81 84 ASN A O 1
ATOM 650 N N . VAL A 1 85 ? -14.636 -5.405 7.426 1.00 93.88 85 VAL A N 1
ATOM 651 C CA . VAL A 1 85 ? -15.406 -6.010 8.524 1.00 93.88 85 VAL A CA 1
ATOM 652 C C . VAL A 1 85 ? -15.233 -5.174 9.786 1.00 93.88 85 VAL A C 1
ATOM 654 O O . VAL A 1 85 ? -14.128 -4.719 10.076 1.00 93.88 85 VAL A O 1
ATOM 657 N N . GLY A 1 86 ? -16.319 -4.996 10.540 1.00 92.62 86 GLY A N 1
ATOM 658 C CA . GLY A 1 86 ? -16.336 -4.305 11.835 1.00 92.62 86 GLY A CA 1
ATOM 659 C C . GLY A 1 86 ? -16.521 -2.786 11.754 1.00 92.62 86 GLY A C 1
ATOM 660 O O . GLY A 1 86 ? -16.868 -2.170 12.755 1.00 92.62 86 GLY A O 1
ATOM 661 N N . CYS A 1 87 ? -16.361 -2.174 10.578 1.00 92.81 87 CYS A N 1
ATOM 662 C CA . CYS A 1 87 ? -16.575 -0.739 10.379 1.00 92.81 87 CYS A CA 1
ATOM 663 C C . CYS A 1 87 ? -17.997 -0.404 9.906 1.00 92.81 87 CYS A C 1
ATOM 665 O O . CYS A 1 87 ? -18.686 -1.223 9.299 1.00 92.81 87 CYS A O 1
ATOM 667 N N . ALA A 1 88 ? -18.433 0.835 10.157 1.00 90.38 88 ALA A N 1
ATOM 668 C CA . ALA A 1 88 ? -19.655 1.369 9.566 1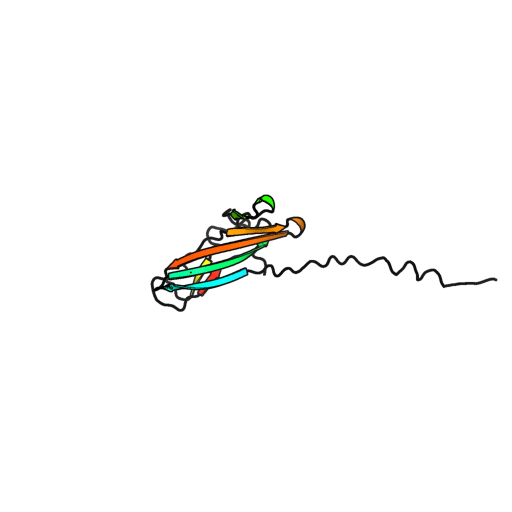.00 90.38 88 ALA A CA 1
ATOM 669 C C . ALA A 1 88 ? -19.428 1.624 8.066 1.00 90.38 88 ALA A C 1
ATOM 671 O O . ALA A 1 88 ? -18.705 2.545 7.687 1.00 90.38 88 ALA A O 1
ATOM 672 N N . 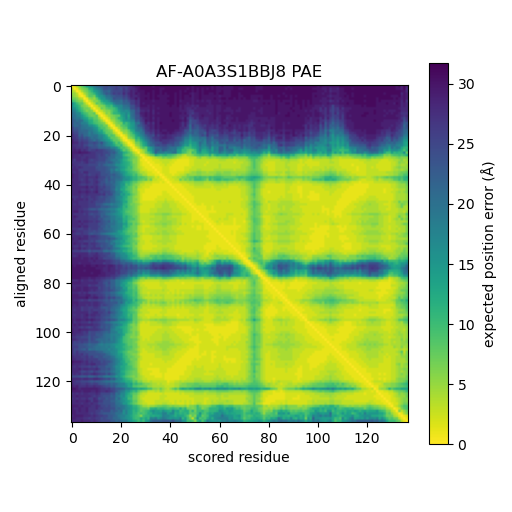GLY A 1 89 ? -20.034 0.793 7.216 1.00 88.81 89 GLY A N 1
ATOM 673 C CA . GLY A 1 89 ? -19.796 0.817 5.772 1.00 88.81 89 GLY A CA 1
ATOM 674 C C . GLY A 1 89 ? -18.423 0.247 5.400 1.00 88.81 89 GLY A C 1
ATOM 675 O O . GLY A 1 89 ? -17.931 -0.668 6.055 1.00 88.81 89 GLY A O 1
ATOM 676 N N . LYS A 1 90 ? -17.815 0.787 4.338 1.00 89.19 90 LYS A N 1
ATOM 677 C CA . LYS A 1 90 ? -16.469 0.419 3.865 1.00 89.19 90 LYS A CA 1
ATOM 678 C C . LYS A 1 90 ? -15.577 1.658 3.770 1.00 89.19 90 LYS A C 1
ATOM 680 O O . LYS A 1 90 ? -15.322 2.140 2.667 1.00 89.19 90 LYS A O 1
ATOM 685 N N . PRO A 1 91 ? -15.182 2.255 4.906 1.00 92.06 91 PRO A N 1
ATOM 686 C CA . PRO A 1 91 ? -14.362 3.452 4.872 1.00 92.06 91 PRO A CA 1
ATOM 687 C C . PRO A 1 91 ? -12.978 3.136 4.299 1.00 92.06 91 PRO A C 1
ATOM 689 O O . PRO A 1 91 ? -12.376 2.106 4.626 1.00 92.06 91 PRO A O 1
ATOM 692 N N . VAL A 1 92 ? -12.469 4.069 3.493 1.00 91.88 92 VAL A N 1
ATOM 693 C CA . VAL A 1 92 ? -11.071 4.078 3.062 1.00 91.88 92 VAL A CA 1
ATOM 694 C C . VAL A 1 92 ? -10.198 4.356 4.281 1.00 91.88 92 VAL A C 1
ATOM 696 O O . VAL A 1 92 ? -10.343 5.373 4.958 1.00 91.88 92 VAL A O 1
ATOM 699 N N . VAL A 1 93 ? -9.294 3.426 4.557 1.00 93.06 93 VAL A N 1
ATOM 700 C CA . VAL A 1 93 ? -8.314 3.489 5.643 1.00 93.06 93 VAL A CA 1
ATOM 701 C C . VAL A 1 93 ? -7.029 4.146 5.140 1.00 93.06 93 VAL A C 1
ATOM 703 O O . VAL A 1 93 ? -6.434 4.954 5.850 1.00 93.06 93 VAL A O 1
ATOM 706 N N . HIS A 1 94 ? -6.607 3.823 3.912 1.00 92.56 94 HIS A N 1
ATOM 707 C CA . HIS A 1 94 ? -5.425 4.415 3.287 1.00 92.56 94 HIS A CA 1
ATOM 708 C C . HIS A 1 94 ? -5.412 4.228 1.762 1.00 92.56 94 HIS A C 1
ATOM 710 O O . HIS A 1 94 ? -5.777 3.165 1.261 1.00 92.56 94 HIS A O 1
ATOM 716 N N . SER A 1 95 ? -4.918 5.220 1.019 1.00 88.81 95 SER A N 1
ATOM 717 C CA . SER A 1 95 ? -4.719 5.106 -0.433 1.00 88.81 95 SER A CA 1
ATOM 718 C C . SER A 1 95 ? -3.394 4.424 -0.787 1.00 88.81 95 SER A C 1
ATOM 720 O O . SER A 1 95 ? -2.410 4.585 -0.066 1.00 88.81 95 SER A O 1
ATOM 722 N N . PRO A 1 96 ? -3.313 3.673 -1.896 1.00 83.62 96 PRO A N 1
ATOM 723 C CA . PRO A 1 96 ? -2.108 2.950 -2.278 1.00 83.62 96 PRO A CA 1
ATOM 724 C C . PRO A 1 96 ? -1.029 3.945 -2.708 1.00 83.62 96 PRO A C 1
ATOM 726 O O . PRO A 1 96 ? -1.007 4.448 -3.823 1.00 83.62 96 PRO A O 1
ATOM 729 N N . SER A 1 97 ? -0.138 4.257 -1.779 1.00 91.25 97 SER A N 1
ATOM 730 C CA . SER A 1 97 ? 1.024 5.117 -1.982 1.00 91.25 97 SER A CA 1
ATOM 731 C C . SER A 1 97 ? 2.158 4.602 -1.116 1.00 91.25 97 SER A C 1
ATOM 733 O O . SER A 1 97 ? 1.917 4.048 -0.044 1.00 91.25 97 SER A O 1
ATOM 735 N N . TYR A 1 98 ? 3.396 4.689 -1.572 1.00 94.56 98 TYR A N 1
ATOM 736 C CA . TYR A 1 98 ? 4.491 4.073 -0.834 1.00 94.56 98 TYR A CA 1
ATOM 737 C C . TYR A 1 98 ? 5.845 4.644 -1.201 1.00 94.56 98 TYR A C 1
ATOM 739 O O . TYR A 1 98 ? 6.009 5.320 -2.211 1.00 94.56 98 TYR A O 1
ATOM 747 N N . TYR A 1 99 ? 6.848 4.302 -0.401 1.00 97.56 99 TYR A N 1
ATOM 748 C CA . TYR A 1 99 ? 8.233 4.448 -0.815 1.00 97.56 99 TYR A CA 1
ATOM 749 C C . TYR A 1 99 ? 8.612 3.294 -1.737 1.00 97.56 99 TYR A C 1
ATOM 751 O O . TYR A 1 99 ? 8.461 2.121 -1.380 1.00 97.56 99 TYR A O 1
ATOM 759 N N . CYS A 1 100 ? 9.064 3.639 -2.940 1.00 96.50 100 CYS A N 1
ATOM 760 C CA . CYS A 1 100 ? 9.518 2.695 -3.949 1.00 96.50 100 CYS A CA 1
ATOM 761 C C . CYS A 1 100 ? 10.774 1.989 -3.430 1.00 96.50 100 CYS A C 1
ATOM 763 O O . CYS A 1 100 ? 11.800 2.618 -3.182 1.00 96.50 100 CYS A O 1
ATOM 765 N N . MET A 1 101 ? 10.682 0.6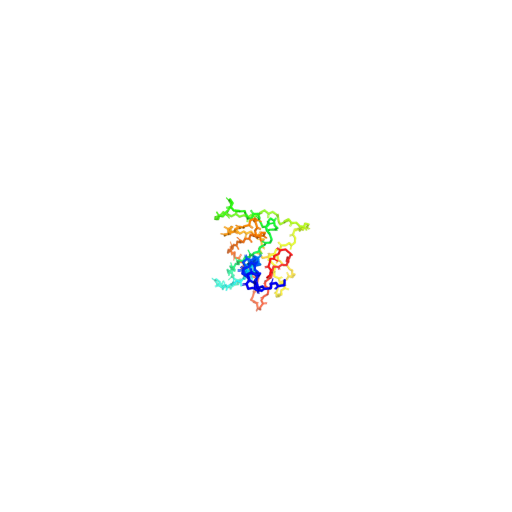81 -3.212 1.00 96.12 101 MET A N 1
ATOM 766 C CA . MET A 1 101 ? 11.767 -0.110 -2.630 1.00 96.12 101 MET A CA 1
ATOM 767 C C . MET A 1 101 ? 12.656 -0.715 -3.706 1.00 96.12 101 MET A C 1
ATOM 769 O O . MET A 1 101 ? 13.871 -0.762 -3.544 1.00 96.12 101 MET A O 1
ATOM 773 N N . ALA A 1 102 ? 12.041 -1.210 -4.775 1.00 94.62 102 ALA A N 1
ATOM 774 C CA . ALA A 1 102 ? 12.726 -1.780 -5.920 1.00 94.62 102 ALA A CA 1
ATOM 775 C C . ALA A 1 102 ? 11.752 -1.890 -7.096 1.00 94.62 102 ALA A C 1
ATOM 777 O O . ALA A 1 102 ? 10.545 -2.025 -6.899 1.00 94.62 102 ALA A O 1
ATOM 778 N N . ALA A 1 103 ? 12.287 -1.883 -8.307 1.00 93.81 103 ALA A N 1
ATOM 779 C CA . ALA A 1 103 ? 11.551 -2.204 -9.517 1.00 93.81 103 ALA A CA 1
ATOM 780 C C . ALA A 1 103 ? 12.508 -2.844 -10.520 1.00 93.81 103 ALA A C 1
ATOM 782 O O . ALA A 1 103 ? 13.716 -2.632 -10.444 1.00 93.81 103 ALA A O 1
ATOM 783 N N . ASN A 1 104 ? 11.967 -3.618 -11.450 1.00 92.94 104 ASN A N 1
ATOM 784 C CA . ASN A 1 104 ? 12.708 -4.191 -12.558 1.00 92.94 104 ASN A CA 1
ATOM 785 C C . ASN A 1 104 ? 11.772 -4.294 -13.760 1.00 92.94 104 ASN A C 1
ATOM 787 O O . ASN A 1 104 ? 10.822 -5.083 -13.771 1.00 92.94 104 ASN A O 1
ATOM 791 N N . LYS A 1 105 ? 12.050 -3.485 -14.785 1.00 92.69 105 LYS A N 1
ATOM 792 C CA . LYS A 1 105 ? 11.229 -3.455 -15.996 1.00 92.69 105 LYS A CA 1
ATOM 793 C C . LYS A 1 105 ? 11.364 -4.736 -16.815 1.00 92.69 105 LYS A C 1
ATOM 795 O O . LYS A 1 105 ? 10.376 -5.207 -17.365 1.00 92.69 105 LYS A O 1
ATOM 800 N N . ALA A 1 106 ? 12.568 -5.301 -16.892 1.00 91.31 106 ALA A N 1
ATOM 801 C CA . ALA A 1 106 ? 12.829 -6.513 -17.668 1.00 91.31 106 ALA A CA 1
ATOM 802 C C . ALA A 1 106 ? 12.089 -7.731 -17.094 1.00 91.31 106 ALA A C 1
ATOM 804 O O . ALA A 1 106 ? 11.631 -8.589 -17.841 1.00 91.31 106 ALA A O 1
ATOM 805 N N . GLU A 1 107 ? 11.925 -7.777 -15.772 1.00 87.31 107 GLU A N 1
ATOM 806 C CA . GLU A 1 107 ? 11.188 -8.830 -15.074 1.00 87.31 107 GLU A CA 1
ATOM 807 C C . GLU A 1 107 ? 9.726 -8.462 -14.749 1.00 87.31 107 GLU A C 1
ATOM 809 O O . GLU A 1 107 ? 9.034 -9.237 -14.075 1.00 87.31 107 GLU A O 1
ATOM 814 N N . MET A 1 108 ? 9.261 -7.302 -15.227 1.00 88.50 108 MET A N 1
ATOM 815 C CA . MET A 1 108 ? 7.881 -6.813 -15.138 1.00 88.50 108 MET A CA 1
ATOM 816 C C . MET A 1 108 ? 7.328 -6.676 -13.710 1.00 88.50 108 MET A C 1
ATOM 818 O O . MET A 1 108 ? 6.157 -6.969 -13.466 1.00 88.50 108 MET A O 1
ATOM 822 N N . TRP A 1 109 ? 8.129 -6.174 -12.766 1.00 89.44 109 TRP A N 1
ATOM 823 C CA . TRP A 1 109 ? 7.656 -5.910 -11.404 1.00 89.44 109 TRP A CA 1
ATOM 824 C C . TRP A 1 109 ? 8.124 -4.594 -10.787 1.00 89.44 109 TRP A C 1
AT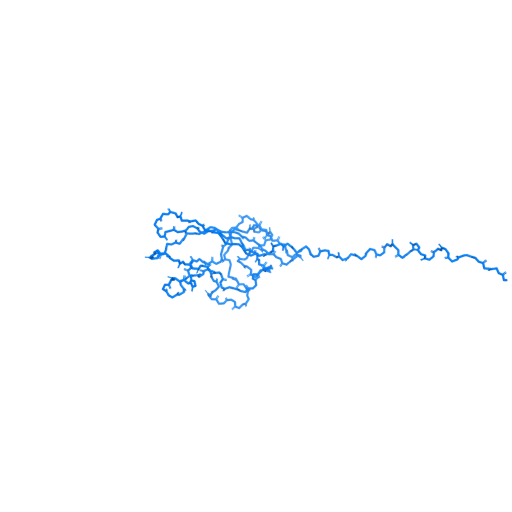OM 826 O O . TRP A 1 109 ? 9.229 -4.122 -11.040 1.00 89.44 109 TRP A O 1
ATOM 836 N N . GLU A 1 110 ? 7.311 -4.056 -9.886 1.00 91.94 110 GLU A N 1
ATOM 837 C CA . GLU A 1 110 ? 7.679 -2.994 -8.953 1.00 91.94 110 GLU A CA 1
ATOM 838 C C . GLU A 1 110 ? 7.223 -3.342 -7.533 1.00 91.94 110 GLU A C 1
ATOM 840 O O . GLU A 1 110 ? 6.357 -4.191 -7.331 1.00 91.94 110 GLU A O 1
ATOM 845 N N . GLN A 1 111 ? 7.841 -2.736 -6.524 1.00 93.50 111 GLN A N 1
ATOM 846 C CA . GLN A 1 111 ? 7.535 -3.021 -5.130 1.00 93.50 111 GLN A CA 1
ATOM 847 C C . GLN A 1 111 ? 7.796 -1.802 -4.260 1.00 93.50 111 GLN A C 1
ATOM 849 O O . GLN A 1 111 ? 8.826 -1.132 -4.379 1.00 93.50 111 GLN A O 1
ATOM 854 N N . GLY A 1 112 ? 6.925 -1.585 -3.283 1.00 94.12 112 GLY A N 1
ATOM 855 C CA . GLY A 1 112 ? 7.158 -0.582 -2.261 1.00 94.12 112 GLY A CA 1
ATOM 856 C C . GLY A 1 112 ? 6.549 -0.921 -0.920 1.00 94.12 112 GLY A C 1
ATOM 857 O O . GLY A 1 112 ? 5.938 -1.973 -0.733 1.00 94.12 112 GLY A O 1
ATOM 858 N N . GLN A 1 113 ? 6.778 -0.026 0.033 1.00 95.69 113 GLN A N 1
ATOM 859 C CA . GLN A 1 113 ? 6.285 -0.167 1.395 1.00 95.69 113 GLN A CA 1
ATOM 860 C C . GLN A 1 113 ? 5.871 1.175 1.993 1.00 95.69 113 GLN A C 1
ATOM 862 O O . GLN A 1 113 ? 6.421 2.224 1.648 1.00 95.69 113 GLN A O 1
ATOM 867 N N . MET A 1 114 ? 4.925 1.140 2.924 1.00 96.62 114 MET A N 1
ATOM 868 C CA . MET A 1 114 ? 4.416 2.335 3.586 1.00 96.62 114 MET A CA 1
ATOM 869 C C . MET A 1 114 ? 3.970 2.027 5.007 1.00 96.62 114 MET A C 1
ATOM 871 O O . MET A 1 114 ? 3.564 0.908 5.322 1.00 96.62 114 MET A O 1
ATOM 875 N N . LYS A 1 115 ? 4.029 3.054 5.855 1.00 97.00 115 LYS A N 1
ATOM 876 C CA . LYS A 1 115 ? 3.360 3.075 7.155 1.00 97.00 115 LYS A CA 1
ATOM 877 C C . LYS A 1 115 ? 2.255 4.108 7.135 1.00 97.00 115 LYS A C 1
ATOM 879 O O . LYS A 1 115 ? 2.467 5.207 6.632 1.00 97.00 115 LYS A O 1
ATOM 884 N N . PHE A 1 116 ? 1.124 3.784 7.736 1.00 96.25 116 PHE A N 1
ATOM 885 C CA . PHE A 1 116 ? 0.058 4.750 7.952 1.00 96.25 116 PHE A CA 1
ATOM 886 C C . PHE A 1 116 ? -0.655 4.481 9.269 1.00 96.25 116 PHE A C 1
ATOM 888 O O . PHE A 1 116 ? -0.629 3.371 9.793 1.00 96.25 116 PHE A O 1
ATOM 895 N N . ASN A 1 117 ? -1.308 5.512 9.792 1.00 97.00 117 ASN A N 1
ATOM 896 C CA . ASN A 1 117 ? -2.088 5.414 11.014 1.00 97.00 117 ASN A CA 1
ATOM 897 C C . ASN A 1 117 ? -3.567 5.566 10.692 1.00 97.00 117 ASN A C 1
ATOM 899 O O . ASN A 1 117 ? -3.936 6.433 9.902 1.00 97.00 117 ASN A O 1
ATOM 903 N N . TYR A 1 118 ? -4.398 4.781 11.364 1.00 96.31 118 TYR A N 1
ATOM 904 C CA . TYR A 1 118 ? -5.845 4.919 11.311 1.00 96.31 118 TYR A CA 1
ATOM 905 C C . TYR A 1 118 ? -6.427 4.812 12.716 1.00 96.31 118 TYR A C 1
ATOM 907 O O . TYR A 1 118 ? -5.957 4.016 13.532 1.00 96.31 118 TYR A O 1
ATOM 915 N N . THR A 1 119 ? -7.436 5.628 13.000 1.00 95.88 119 THR A N 1
ATOM 916 C CA . THR A 1 119 ? -8.165 5.596 14.268 1.00 95.88 119 THR A CA 1
ATOM 917 C C . THR A 1 119 ? -9.556 5.053 13.998 1.00 95.88 1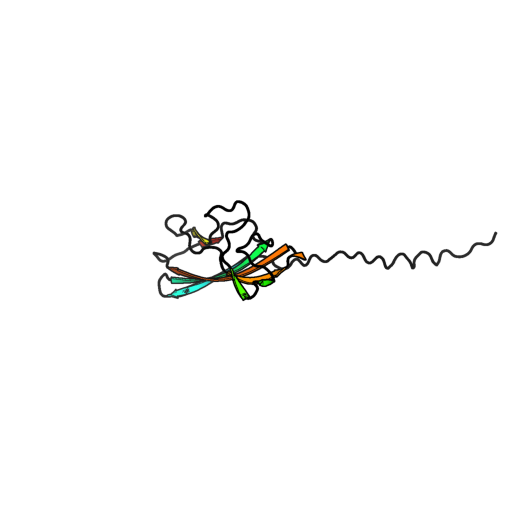19 THR A C 1
ATOM 919 O O . THR A 1 119 ? -10.321 5.664 13.254 1.00 95.88 119 THR A O 1
ATOM 922 N N . PHE A 1 120 ? -9.875 3.905 14.588 1.00 94.94 120 PHE A N 1
ATOM 923 C CA . PHE A 1 120 ? -11.222 3.352 14.532 1.00 94.94 120 PHE A CA 1
ATOM 924 C C . PHE A 1 120 ? -12.151 4.128 15.472 1.00 94.94 120 PHE A C 1
ATOM 926 O O . PHE A 1 120 ? -11.717 4.698 16.468 1.00 94.94 120 PHE A O 1
ATOM 933 N N . ASN A 1 121 ? -13.447 4.152 15.165 1.00 92.62 121 ASN A N 1
ATOM 934 C CA . ASN A 1 121 ? -14.426 4.856 16.002 1.00 92.62 121 ASN A CA 1
ATOM 935 C C . ASN A 1 121 ? -14.761 4.097 17.296 1.00 92.62 121 ASN A C 1
ATOM 937 O O . ASN A 1 121 ? -15.377 4.658 18.198 1.00 92.62 121 ASN A O 1
ATOM 941 N N . ASN A 1 122 ? -14.433 2.809 17.359 1.00 90.88 122 ASN A N 1
ATOM 942 C CA . ASN A 1 122 ? -14.712 1.931 18.483 1.00 90.88 122 ASN A CA 1
ATOM 943 C C . ASN A 1 122 ? -13.686 0.789 18.544 1.00 90.88 122 ASN A C 1
ATOM 945 O O . ASN A 1 122 ? -12.786 0.682 17.710 1.00 90.88 122 ASN A O 1
ATOM 949 N N . SER A 1 123 ? -13.811 -0.053 19.567 1.00 89.75 123 SER A N 1
ATOM 950 C CA . SER A 1 123 ? -13.007 -1.267 19.703 1.00 89.75 123 SER A CA 1
ATOM 951 C C . SER A 1 123 ? -13.527 -2.387 18.793 1.00 89.75 123 SER A C 1
ATOM 953 O O . SER A 1 123 ? -14.735 -2.555 18.631 1.00 89.75 123 SER A O 1
ATOM 955 N N . GLY A 1 124 ? -12.590 -3.131 18.196 1.00 84.44 124 GLY A N 1
ATOM 956 C CA . GLY A 1 124 ? -12.843 -4.161 17.181 1.00 84.44 124 GLY A CA 1
ATOM 957 C C . GLY A 1 124 ? -13.335 -5.512 17.721 1.00 84.44 124 GLY A C 1
ATOM 958 O O . GLY A 1 124 ? -13.621 -5.640 18.913 1.00 84.44 124 GLY A O 1
ATOM 959 N N . PRO A 1 125 ? -13.418 -6.540 16.849 1.00 92.31 125 PRO A N 1
ATOM 960 C CA . PRO A 1 125 ? -12.484 -6.807 15.743 1.00 92.31 125 PRO A CA 1
ATOM 961 C C . PRO A 1 125 ? -12.785 -6.080 14.421 1.00 92.31 125 PRO A C 1
ATOM 963 O O . PRO A 1 125 ? -13.940 -5.919 14.037 1.00 92.31 125 PRO A O 1
ATOM 966 N N . PHE A 1 126 ? -11.720 -5.722 13.693 1.00 94.69 126 PHE A N 1
ATOM 967 C CA . PHE A 1 126 ? -11.779 -5.133 12.350 1.00 94.69 126 PHE A CA 1
ATOM 968 C C . PHE A 1 126 ? -10.968 -5.960 11.355 1.00 94.69 126 PHE A C 1
ATOM 970 O O . PHE A 1 126 ? -9.939 -6.530 11.718 1.00 94.69 126 PHE A O 1
ATOM 977 N N . VAL A 1 127 ? -11.391 -5.969 10.092 1.00 94.12 127 VAL A N 1
ATOM 978 C CA . VAL A 1 127 ? -10.604 -6.532 8.985 1.00 94.12 127 VAL A CA 1
ATOM 979 C C . VAL A 1 127 ? -10.315 -5.424 7.988 1.00 94.12 127 VAL A C 1
ATOM 981 O O . VAL A 1 127 ? -11.238 -4.888 7.378 1.00 94.12 127 VAL A O 1
ATOM 984 N N . VAL A 1 128 ? -9.033 -5.103 7.825 1.00 93.44 128 VAL A N 1
ATOM 985 C CA . VAL A 1 128 ? -8.541 -4.180 6.800 1.00 93.44 128 VAL A CA 1
ATOM 986 C C . VAL A 1 128 ? -7.936 -4.996 5.667 1.00 93.44 128 VAL A C 1
ATOM 988 O O . VAL A 1 128 ? -7.105 -5.869 5.913 1.00 93.44 128 VAL A O 1
ATOM 991 N N . ALA A 1 129 ? -8.352 -4.719 4.438 1.00 89.81 129 ALA A N 1
ATOM 992 C CA . ALA A 1 129 ? -7.864 -5.401 3.249 1.00 89.81 129 ALA A CA 1
ATOM 993 C C . ALA A 1 129 ? -7.653 -4.406 2.109 1.00 89.81 129 ALA A C 1
ATOM 995 O O . ALA A 1 129 ? -8.247 -3.328 2.089 1.00 89.81 129 ALA A O 1
ATOM 996 N N . PHE A 1 130 ? -6.781 -4.770 1.175 1.00 87.44 130 PHE A N 1
ATOM 997 C CA . PHE A 1 130 ? -6.613 -4.037 -0.068 1.00 87.44 130 PHE A CA 1
ATOM 998 C C . PHE A 1 130 ? -7.519 -4.661 -1.129 1.00 87.44 130 PHE A C 1
ATOM 1000 O O . PHE A 1 130 ? -7.316 -5.815 -1.508 1.00 87.44 130 PHE A O 1
ATOM 1007 N N . ASP A 1 131 ? -8.513 -3.913 -1.600 1.00 75.19 131 ASP A N 1
ATOM 1008 C CA . ASP A 1 131 ? -9.472 -4.406 -2.592 1.00 75.19 131 ASP A CA 1
ATOM 1009 C C . ASP A 1 131 ? -9.001 -4.027 -3.999 1.00 75.19 131 ASP A C 1
ATOM 1011 O O . ASP A 1 131 ? -9.524 -3.092 -4.604 1.00 75.19 131 ASP A O 1
ATOM 1015 N N . GLY A 1 132 ? -7.978 -4.727 -4.509 1.00 73.00 132 GLY A N 1
ATOM 1016 C CA . GLY A 1 132 ? -7.420 -4.431 -5.826 1.00 73.00 132 GLY A CA 1
ATOM 1017 C C . GLY A 1 132 ? -7.023 -5.578 -6.731 1.00 73.00 132 GLY A C 1
ATOM 1018 O O . GLY A 1 132 ? -6.996 -6.738 -6.329 1.00 73.00 132 GLY A O 1
ATOM 1019 N N . PHE A 1 133 ? -6.744 -5.218 -7.984 1.00 67.38 133 PHE A N 1
ATOM 1020 C CA . PHE A 1 133 ? -6.224 -6.101 -9.028 1.00 67.38 133 PHE A CA 1
ATOM 1021 C C . PHE A 1 133 ? -4.780 -5.699 -9.392 1.00 67.38 133 PHE A C 1
ATOM 1023 O O . PHE A 1 133 ? -4.281 -4.691 -8.891 1.00 67.38 133 PHE A O 1
ATOM 1030 N N . ASP A 1 134 ? -4.088 -6.518 -10.188 1.00 65.25 134 ASP A N 1
ATOM 1031 C CA . ASP A 1 134 ? -2.693 -6.321 -10.646 1.00 65.25 134 ASP A CA 1
ATOM 1032 C C . ASP A 1 134 ? -1.612 -6.205 -9.554 1.00 65.25 134 ASP A C 1
ATOM 1034 O O . ASP A 1 134 ? -0.439 -5.925 -9.836 1.00 65.25 134 ASP A O 1
ATOM 1038 N N . TRP A 1 135 ? -1.970 -6.487 -8.300 1.00 61.06 135 TRP A N 1
ATOM 1039 C CA . TRP A 1 135 ? -0.986 -6.870 -7.300 1.00 61.06 135 TRP A CA 1
ATOM 1040 C C . TRP A 1 135 ? -0.477 -8.267 -7.652 1.00 61.06 135 TRP A C 1
ATOM 1042 O O . TRP A 1 135 ? -1.234 -9.140 -8.085 1.00 61.06 135 TRP A O 1
ATOM 1052 N N . MET A 1 136 ? 0.822 -8.482 -7.498 1.00 57.41 136 MET A N 1
ATOM 1053 C CA . MET A 1 136 ? 1.380 -9.808 -7.724 1.00 57.41 136 MET A CA 1
ATOM 1054 C C . MET A 1 136 ? 1.180 -10.646 -6.464 1.00 57.41 136 MET A C 1
ATOM 1056 O O . MET A 1 136 ? 1.475 -10.175 -5.370 1.00 57.41 136 MET A O 1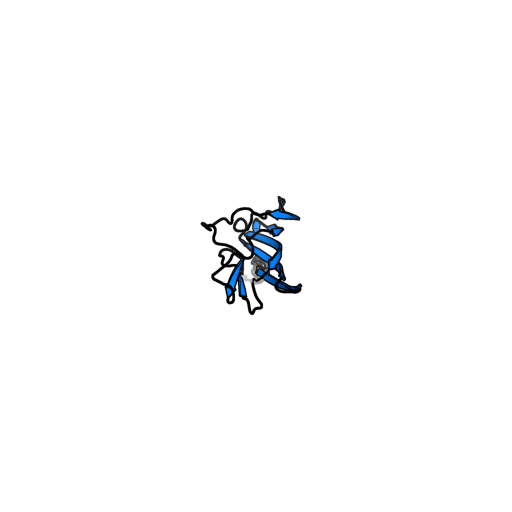
ATOM 1060 N N . SER A 1 137 ? 0.657 -11.865 -6.611 1.00 56.25 137 SER A N 1
ATOM 1061 C CA . SER A 1 137 ? 0.437 -12.821 -5.516 1.00 56.25 137 SER A CA 1
ATOM 1062 C C . SER A 1 137 ? 1.555 -13.843 -5.416 1.00 56.25 137 SER A C 1
ATOM 1064 O O . SER A 1 137 ? 1.861 -14.438 -6.476 1.00 56.25 137 SER A O 1
#